Protein AF-A0A8H5CWQ4-F1 (afdb_monomer_lite)

Structure (mmCIF, N/CA/C/O backbone):
data_AF-A0A8H5CWQ4-F1
#
_entry.id   AF-A0A8H5CWQ4-F1
#
loop_
_atom_site.group_PDB
_atom_site.id
_atom_site.type_symbol
_atom_site.label_atom_id
_atom_site.label_alt_id
_atom_site.label_comp_id
_atom_site.label_asym_id
_atom_site.label_entity_id
_atom_site.label_seq_id
_atom_site.pdbx_PDB_ins_code
_atom_site.Cartn_x
_atom_site.Cartn_y
_atom_site.Cartn_z
_atom_site.occupancy
_atom_site.B_iso_or_equiv
_atom_site.auth_seq_id
_atom_site.auth_comp_id
_atom_site.auth_asym_id
_atom_site.auth_atom_id
_atom_site.pdbx_PDB_model_num
ATOM 1 N N . MET A 1 1 ? 26.210 -22.750 8.442 1.00 49.06 1 MET A N 1
ATOM 2 C CA . MET A 1 1 ? 26.592 -21.336 8.254 1.00 49.06 1 MET A CA 1
ATOM 3 C C . MET A 1 1 ? 25.710 -20.762 7.158 1.00 49.06 1 MET A C 1
ATOM 5 O O . MET A 1 1 ? 25.672 -21.388 6.108 1.00 49.06 1 MET A O 1
ATOM 9 N N . PRO A 1 2 ? 24.948 -19.679 7.378 1.00 56.62 2 PRO A N 1
ATOM 10 C CA . PRO A 1 2 ? 24.214 -19.043 6.292 1.00 56.62 2 PRO A CA 1
ATOM 11 C C . PRO A 1 2 ? 25.186 -18.210 5.442 1.00 56.62 2 PRO A C 1
ATOM 13 O O . PRO A 1 2 ? 25.811 -17.276 5.938 1.00 56.62 2 PRO A O 1
ATOM 16 N N . GLU A 1 3 ? 25.330 -18.601 4.178 1.00 52.53 3 GLU A N 1
ATOM 17 C CA . GLU A 1 3 ? 26.016 -17.858 3.116 1.00 52.53 3 GLU A CA 1
ATOM 18 C C . GLU A 1 3 ? 25.407 -16.456 2.988 1.00 52.53 3 GLU A C 1
ATOM 20 O O . GLU A 1 3 ? 24.194 -16.300 2.818 1.00 52.53 3 GLU A O 1
ATOM 25 N N . TYR A 1 4 ? 26.242 -15.424 3.098 1.00 52.59 4 TYR A N 1
ATOM 26 C CA . TYR A 1 4 ? 25.811 -14.043 2.924 1.00 52.59 4 TYR A CA 1
ATOM 27 C C . TYR A 1 4 ? 25.632 -13.796 1.425 1.00 52.59 4 TYR A C 1
ATOM 29 O O . TYR A 1 4 ? 26.590 -13.553 0.697 1.00 52.59 4 TYR A O 1
ATOM 37 N N . THR A 1 5 ? 24.391 -13.930 0.966 1.00 58.91 5 THR A N 1
ATOM 38 C CA . THR A 1 5 ? 23.976 -13.805 -0.432 1.00 58.91 5 THR A CA 1
ATOM 39 C C . THR A 1 5 ? 24.559 -12.542 -1.067 1.00 58.91 5 THR A C 1
ATOM 41 O O . THR A 1 5 ? 24.290 -11.430 -0.596 1.00 58.91 5 THR A O 1
ATOM 44 N N . SER A 1 6 ? 25.340 -12.704 -2.139 1.00 68.25 6 SER A N 1
ATOM 45 C CA . SER A 1 6 ? 25.736 -11.611 -3.030 1.00 68.25 6 SER A CA 1
ATOM 46 C C . SER A 1 6 ? 24.512 -10.754 -3.341 1.00 68.25 6 SER A C 1
ATOM 48 O O . SER A 1 6 ? 23.484 -11.280 -3.767 1.00 68.25 6 SER A O 1
ATOM 50 N N . LYS A 1 7 ? 24.589 -9.449 -3.047 1.00 74.44 7 LYS A N 1
ATOM 51 C CA . LYS A 1 7 ? 23.453 -8.540 -3.230 1.00 74.44 7 LYS A CA 1
ATOM 52 C C . LYS A 1 7 ? 23.020 -8.584 -4.690 1.00 74.44 7 LYS A C 1
ATOM 54 O O . LYS A 1 7 ? 23.861 -8.464 -5.578 1.00 74.44 7 LYS A O 1
ATOM 59 N N . ASP A 1 8 ? 21.719 -8.734 -4.906 1.00 79.12 8 ASP A N 1
ATOM 60 C CA . ASP A 1 8 ? 21.129 -8.643 -6.234 1.00 79.12 8 ASP A CA 1
ATOM 61 C C . ASP A 1 8 ? 21.388 -7.227 -6.790 1.00 79.12 8 ASP A C 1
ATOM 63 O O . ASP A 1 8 ? 20.951 -6.248 -6.169 1.00 79.12 8 ASP A O 1
ATOM 67 N N . PRO A 1 9 ? 22.104 -7.090 -7.920 1.00 78.81 9 PRO A N 1
ATOM 68 C CA . PRO A 1 9 ? 22.409 -5.791 -8.516 1.00 78.81 9 PRO A CA 1
ATOM 69 C C . PRO A 1 9 ? 21.161 -4.937 -8.778 1.00 78.81 9 PRO A C 1
ATOM 71 O O . PRO A 1 9 ? 21.208 -3.720 -8.614 1.00 78.81 9 PRO A O 1
ATOM 74 N N . GLY A 1 10 ? 20.020 -5.559 -9.095 1.00 81.50 10 GLY A N 1
ATOM 75 C CA . GLY A 1 10 ? 18.749 -4.865 -9.297 1.00 81.50 10 GLY A CA 1
ATOM 76 C C . GLY A 1 10 ? 18.200 -4.237 -8.014 1.00 81.50 10 GLY A C 1
ATOM 77 O O . GLY A 1 10 ? 17.687 -3.119 -8.042 1.00 81.50 10 GLY A O 1
ATOM 78 N N . HIS A 1 11 ? 18.366 -4.899 -6.864 1.00 8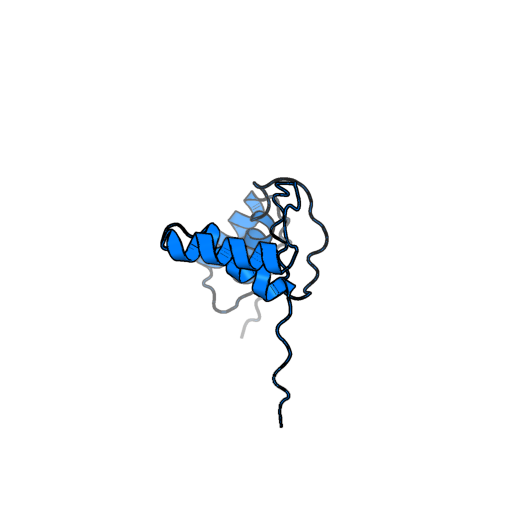3.31 11 HIS A N 1
ATOM 79 C CA . HIS A 1 11 ? 17.974 -4.329 -5.568 1.00 83.31 11 HIS A CA 1
ATOM 80 C C . HIS A 1 11 ? 18.878 -3.169 -5.155 1.00 83.31 11 HIS A C 1
ATOM 82 O O . HIS A 1 11 ? 18.404 -2.167 -4.617 1.00 83.31 11 HIS A O 1
ATOM 88 N N . VAL A 1 12 ? 20.179 -3.296 -5.414 1.00 85.12 12 VAL A N 1
ATOM 89 C CA . VAL A 1 12 ? 21.147 -2.237 -5.117 1.00 85.12 12 VAL A CA 1
ATOM 90 C C . VAL A 1 12 ? 20.839 -0.993 -5.955 1.00 85.12 12 VAL A C 1
ATOM 92 O O . VAL A 1 12 ? 20.742 0.110 -5.415 1.00 85.12 12 VAL A O 1
ATOM 95 N N . ALA A 1 13 ? 20.573 -1.179 -7.247 1.00 85.75 13 ALA A N 1
ATOM 96 C CA . ALA A 1 13 ? 20.152 -0.117 -8.147 1.00 85.75 13 ALA A CA 1
ATOM 97 C C . ALA A 1 13 ? 18.835 0.550 -7.718 1.00 85.75 13 ALA A C 1
ATOM 99 O O . ALA A 1 13 ? 18.731 1.778 -7.693 1.00 85.75 13 ALA A O 1
ATOM 100 N N . ALA A 1 14 ? 17.835 -0.238 -7.312 1.00 84.56 14 ALA A N 1
ATOM 101 C CA . ALA A 1 14 ? 16.575 0.297 -6.800 1.00 84.56 14 ALA A CA 1
ATOM 102 C C . ALA A 1 14 ? 16.787 1.197 -5.568 1.00 84.56 14 ALA A C 1
ATOM 104 O O . ALA A 1 14 ? 16.165 2.255 -5.459 1.00 84.56 14 ALA A O 1
ATOM 105 N N . GLY A 1 15 ? 17.705 0.817 -4.672 1.00 89.25 15 GLY A N 1
ATOM 106 C CA . GLY A 1 15 ? 18.085 1.624 -3.512 1.00 89.25 15 GLY A CA 1
ATOM 107 C C . GLY A 1 15 ? 18.708 2.968 -3.899 1.00 89.25 15 GLY A C 1
ATOM 108 O O . GLY A 1 15 ? 18.293 4.008 -3.389 1.00 89.25 15 GLY A O 1
ATOM 109 N N . TYR A 1 16 ? 19.653 2.975 -4.843 1.00 91.56 16 TYR A N 1
ATOM 110 C CA . TYR A 1 16 ? 20.248 4.222 -5.336 1.00 91.56 16 TYR A CA 1
ATOM 111 C C . TYR A 1 16 ? 19.220 5.123 -6.031 1.00 91.56 16 TYR A C 1
ATOM 113 O O . TYR A 1 16 ? 19.191 6.328 -5.780 1.00 91.56 16 TYR A O 1
ATOM 121 N N . LYS A 1 17 ? 18.296 4.544 -6.806 1.00 88.44 17 LYS A N 1
ATOM 122 C CA . LYS A 1 17 ? 17.194 5.286 -7.433 1.00 88.44 17 LYS A CA 1
ATOM 123 C C . LYS A 1 17 ? 16.281 5.948 -6.397 1.00 88.44 17 LYS A C 1
ATOM 125 O O . LYS A 1 17 ? 15.887 7.103 -6.559 1.00 88.44 17 LYS A O 1
ATOM 130 N N . ALA A 1 18 ? 15.982 5.249 -5.302 1.00 90.25 18 ALA A N 1
ATOM 131 C CA . ALA A 1 18 ? 15.203 5.808 -4.202 1.00 90.25 18 ALA A CA 1
ATOM 132 C C . ALA A 1 18 ? 15.907 7.011 -3.552 1.00 90.25 18 ALA A C 1
ATOM 134 O O . ALA A 1 18 ? 15.254 8.013 -3.258 1.00 90.25 18 ALA A O 1
ATOM 135 N N . THR A 1 19 ? 17.232 6.946 -3.383 1.00 90.94 19 THR A N 1
ATOM 136 C CA . THR A 1 19 ? 18.036 8.066 -2.871 1.00 90.94 19 THR A CA 1
ATOM 137 C C . THR A 1 19 ? 17.904 9.298 -3.765 1.00 90.94 19 THR A C 1
ATOM 139 O O . THR A 1 19 ? 17.599 10.372 -3.257 1.00 90.94 19 THR A O 1
ATOM 142 N N . ILE A 1 20 ? 18.024 9.148 -5.088 1.00 89.75 20 ILE A N 1
ATOM 143 C CA . ILE A 1 20 ? 17.925 10.265 -6.046 1.00 89.75 20 ILE A CA 1
ATOM 144 C C . ILE A 1 20 ? 16.576 10.996 -5.936 1.00 89.75 20 ILE A C 1
ATOM 146 O O . ILE A 1 20 ? 16.525 12.229 -5.907 1.00 89.75 20 ILE A O 1
ATOM 150 N N . HIS A 1 21 ? 15.475 10.249 -5.818 1.00 86.62 21 HIS A N 1
ATOM 151 C CA . HIS A 1 21 ? 14.128 10.825 -5.751 1.00 86.62 21 HIS A CA 1
ATOM 152 C C . HIS A 1 21 ? 13.720 11.324 -4.358 1.00 86.62 21 HIS A C 1
ATOM 154 O O . HIS A 1 21 ? 12.754 12.082 -4.231 1.00 86.62 21 HIS A O 1
ATOM 160 N N . ASN A 1 22 ? 14.436 10.937 -3.301 1.0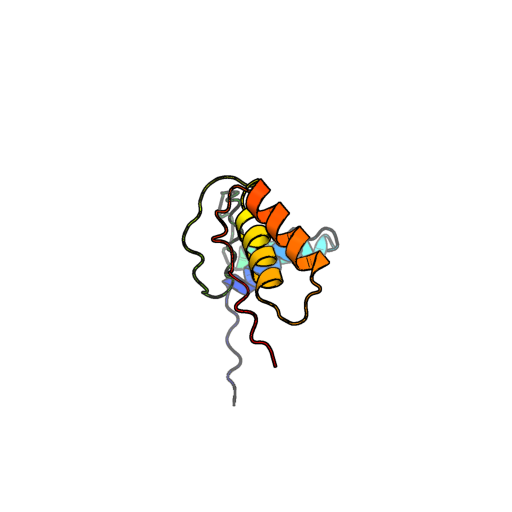0 89.31 22 ASN A N 1
ATOM 161 C CA . ASN A 1 22 ? 14.105 11.355 -1.948 1.00 89.31 22 ASN A CA 1
ATOM 162 C C . ASN A 1 22 ? 14.472 12.834 -1.724 1.00 89.31 22 ASN A C 1
ATOM 164 O O . ASN A 1 22 ? 15.642 13.218 -1.736 1.00 89.31 22 ASN A O 1
ATOM 168 N N . LYS A 1 23 ? 13.466 13.675 -1.458 1.00 90.00 23 LYS A N 1
ATOM 169 C CA . LYS A 1 23 ? 13.631 15.118 -1.196 1.00 90.00 23 LYS A CA 1
ATOM 170 C C . LYS A 1 23 ? 14.485 15.421 0.041 1.00 90.00 23 LYS A C 1
ATOM 172 O O . LYS A 1 23 ? 15.098 16.478 0.087 1.00 90.00 23 LYS A O 1
ATOM 177 N N . ASN A 1 24 ? 14.549 14.494 0.997 1.00 91.44 24 ASN A N 1
ATOM 178 C CA . ASN A 1 24 ? 15.277 14.658 2.258 1.00 91.44 24 ASN A CA 1
ATOM 179 C C . ASN A 1 24 ? 16.748 14.212 2.178 1.00 91.44 24 ASN A C 1
ATOM 181 O O . ASN A 1 24 ? 17.431 14.190 3.198 1.00 91.44 24 ASN A O 1
ATOM 185 N N . THR A 1 25 ? 17.235 13.809 1.004 1.00 92.56 25 THR A N 1
ATOM 186 C CA . THR A 1 25 ? 18.644 13.431 0.815 1.00 92.56 25 THR A CA 1
ATOM 187 C C . THR A 1 25 ? 19.462 14.614 0.310 1.00 92.56 25 THR A C 1
ATOM 189 O O . THR A 1 25 ? 18.953 15.472 -0.415 1.00 92.56 25 THR A O 1
ATOM 192 N N . SER A 1 26 ? 20.733 14.668 0.713 1.00 93.31 26 SER A N 1
ATOM 193 C CA . SER A 1 26 ? 21.666 15.707 0.281 1.00 93.31 26 SER A CA 1
ATOM 194 C C . SER A 1 26 ? 22.018 15.564 -1.200 1.00 93.31 26 SER A C 1
ATOM 196 O O . SER A 1 26 ? 21.980 14.467 -1.756 1.00 93.31 26 SER A O 1
ATOM 198 N N . ASN A 1 27 ? 22.400 16.673 -1.835 1.00 89.06 27 ASN A N 1
ATOM 199 C CA . ASN A 1 27 ? 22.799 16.669 -3.246 1.00 89.06 27 ASN A CA 1
ATOM 200 C C . ASN A 1 27 ? 24.011 15.756 -3.490 1.00 89.06 27 ASN A C 1
ATOM 202 O O . ASN A 1 27 ? 23.970 14.945 -4.405 1.00 89.06 27 ASN A O 1
ATOM 206 N N . GLU A 1 28 ? 25.005 15.787 -2.599 1.00 89.94 28 GLU A N 1
ATOM 207 C CA . GLU A 1 28 ? 26.180 14.901 -2.650 1.00 89.94 28 GLU A CA 1
ATOM 208 C C . GLU A 1 28 ? 25.790 13.410 -2.630 1.00 89.94 28 GLU A C 1
ATOM 210 O O . GLU A 1 28 ? 26.324 12.600 -3.386 1.00 89.94 28 GLU A O 1
ATOM 215 N N . ALA A 1 29 ? 24.791 13.032 -1.821 1.00 90.31 29 ALA A N 1
ATOM 216 C CA . ALA A 1 29 ? 24.307 11.653 -1.774 1.00 90.31 29 ALA A CA 1
ATOM 217 C C . ALA A 1 29 ? 23.579 11.240 -3.064 1.00 90.31 29 ALA A C 1
ATOM 219 O O . ALA A 1 29 ? 23.655 10.077 -3.467 1.00 90.31 29 ALA A O 1
ATOM 220 N N . LYS A 1 30 ? 22.875 12.175 -3.713 1.00 91.31 30 LYS A N 1
ATOM 221 C CA . LYS A 1 30 ? 22.193 11.935 -4.993 1.00 91.31 30 LYS A CA 1
ATOM 222 C C . LYS A 1 30 ? 23.182 11.799 -6.143 1.00 91.31 30 LYS A C 1
ATOM 224 O O . LYS A 1 30 ? 23.024 10.892 -6.952 1.00 91.31 30 LYS A O 1
ATOM 229 N N . GLU A 1 31 ? 24.201 12.653 -6.185 1.00 91.88 31 GLU A N 1
ATOM 230 C CA . GLU A 1 31 ? 25.282 12.586 -7.173 1.00 91.88 31 GLU A CA 1
ATOM 231 C C . GLU A 1 31 ? 26.014 11.248 -7.076 1.00 91.88 31 GLU A C 1
ATOM 233 O O . GLU A 1 31 ? 26.088 10.510 -8.056 1.00 91.88 31 GLU A O 1
ATOM 238 N N . HIS A 1 32 ? 26.428 10.858 -5.867 1.00 92.69 32 HIS A N 1
ATOM 239 C CA . HIS A 1 32 ? 27.059 9.560 -5.650 1.00 92.69 32 HIS A CA 1
ATOM 240 C C . HIS A 1 32 ? 26.137 8.391 -6.041 1.00 92.69 32 HIS A C 1
ATOM 242 O O . HIS A 1 32 ? 26.588 7.421 -6.646 1.00 92.69 32 HIS A O 1
ATOM 248 N N . ALA A 1 33 ? 24.840 8.458 -5.723 1.00 90.56 33 ALA A N 1
ATOM 249 C CA . ALA A 1 33 ? 23.882 7.434 -6.137 1.00 90.56 33 ALA A CA 1
ATOM 250 C C . ALA A 1 33 ? 23.756 7.337 -7.668 1.00 90.56 33 ALA A C 1
ATOM 252 O O . ALA A 1 33 ? 23.660 6.227 -8.189 1.00 90.56 33 ALA A O 1
ATOM 253 N N . SER A 1 34 ? 23.801 8.469 -8.375 1.00 88.44 34 SER A N 1
ATOM 254 C CA . SER A 1 34 ? 23.795 8.514 -9.841 1.00 88.44 34 SER A CA 1
ATOM 255 C C . SER A 1 34 ? 25.030 7.834 -10.418 1.00 88.44 34 SER A C 1
ATOM 257 O O . SER A 1 34 ? 24.901 6.908 -11.211 1.00 88.44 34 SER A O 1
ATOM 259 N N . GLU A 1 35 ? 26.223 8.188 -9.936 1.00 91.00 35 GLU A N 1
ATOM 260 C CA . GLU A 1 35 ? 27.458 7.560 -10.412 1.00 91.00 35 GLU A CA 1
ATOM 261 C C . GLU A 1 35 ? 27.472 6.044 -1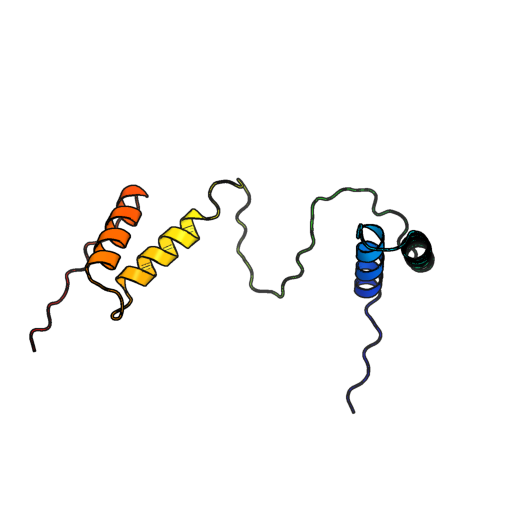0.198 1.00 91.00 35 GLU A C 1
ATOM 263 O O . GLU A 1 35 ? 28.061 5.305 -10.985 1.00 91.00 35 GLU A O 1
ATOM 268 N N . GLN A 1 36 ? 26.881 5.560 -9.100 1.00 89.69 36 GLN A N 1
ATOM 269 C CA . GLN A 1 36 ? 26.819 4.124 -8.832 1.00 89.69 36 GLN A CA 1
ATOM 270 C C . GLN A 1 36 ? 25.866 3.403 -9.786 1.00 89.69 36 GLN A C 1
ATOM 272 O O . GLN A 1 36 ? 26.155 2.273 -10.177 1.00 89.69 36 GLN A O 1
ATOM 277 N N . LEU A 1 37 ? 24.773 4.045 -10.201 1.00 86.88 37 LEU A N 1
ATOM 278 C CA . LEU A 1 37 ? 23.903 3.516 -11.253 1.00 86.88 37 LEU A CA 1
ATOM 279 C C . LEU A 1 37 ? 24.634 3.461 -12.599 1.00 86.88 37 LEU A C 1
ATOM 281 O O . LEU A 1 37 ? 24.567 2.438 -13.282 1.00 86.88 37 LEU A O 1
ATOM 285 N N . ASP A 1 38 ? 25.419 4.491 -12.917 1.00 86.69 38 ASP A N 1
ATOM 286 C CA . ASP A 1 38 ? 26.214 4.553 -14.148 1.00 86.69 38 ASP A CA 1
ATOM 287 C C . ASP A 1 38 ? 27.316 3.488 -14.166 1.00 86.69 38 ASP A C 1
ATOM 289 O O . ASP A 1 38 ? 27.486 2.772 -15.153 1.00 86.69 38 ASP A O 1
ATOM 293 N N . LYS A 1 39 ? 28.022 3.303 -13.040 1.00 86.88 39 LYS A N 1
ATOM 294 C CA . LYS A 1 39 ? 29.022 2.233 -12.856 1.00 86.88 39 LYS A CA 1
ATOM 295 C C . LYS A 1 39 ? 28.415 0.840 -13.027 1.00 86.88 39 LYS A C 1
ATOM 297 O O . LYS A 1 39 ? 29.105 -0.074 -13.471 1.00 86.88 39 LYS A O 1
ATOM 302 N N . MET A 1 40 ? 27.136 0.672 -12.688 1.00 82.62 40 MET A N 1
ATOM 303 C CA . MET A 1 40 ? 26.391 -0.574 -12.894 1.00 82.62 40 MET A CA 1
ATOM 304 C C . MET A 1 40 ? 25.847 -0.722 -14.323 1.00 82.62 40 MET A C 1
ATOM 306 O O . MET A 1 40 ? 25.218 -1.735 -14.622 1.00 82.62 40 MET A O 1
ATOM 310 N N . GLY A 1 41 ? 26.090 0.250 -15.209 1.00 78.44 41 GLY A N 1
ATOM 311 C CA . GLY A 1 41 ? 25.577 0.253 -16.578 1.00 78.44 41 GLY A CA 1
ATOM 312 C C . GLY A 1 41 ? 24.068 0.486 -16.655 1.00 78.44 41 GLY A C 1
ATOM 313 O O . GLY A 1 41 ? 23.448 0.143 -17.657 1.00 78.44 41 GLY A O 1
ATOM 314 N N . ILE A 1 42 ? 23.466 1.049 -15.603 1.00 69.75 42 ILE A N 1
ATOM 315 C CA . ILE A 1 42 ? 22.040 1.383 -15.542 1.00 69.75 42 ILE A CA 1
ATOM 316 C C . ILE A 1 42 ? 21.885 2.855 -15.926 1.00 69.75 42 ILE A C 1
ATOM 318 O O . ILE A 1 42 ? 21.463 3.692 -15.133 1.00 69.75 42 ILE A O 1
ATOM 322 N N . HIS A 1 43 ? 22.269 3.157 -17.163 1.00 61.44 43 HIS A N 1
ATOM 323 C CA . HIS A 1 43 ? 22.110 4.462 -17.793 1.00 61.44 43 HIS A CA 1
ATOM 324 C C . HIS A 1 43 ? 20.887 4.358 -18.718 1.00 61.44 43 HIS A C 1
ATOM 326 O O . HIS A 1 43 ? 20.929 3.627 -19.699 1.00 61.44 43 HIS A O 1
ATOM 332 N N . GLU A 1 44 ? 19.777 5.010 -18.358 1.00 55.47 44 GLU A N 1
ATOM 333 C CA . GLU A 1 44 ? 18.544 5.116 -19.167 1.00 55.47 44 GLU A CA 1
ATOM 334 C C . GLU A 1 44 ? 17.854 3.799 -19.593 1.00 55.47 44 GLU A C 1
ATOM 336 O O . GLU A 1 44 ? 18.051 3.270 -20.682 1.00 55.47 44 GLU A O 1
ATOM 341 N N . PHE A 1 45 ? 16.870 3.357 -18.803 1.00 47.62 45 PHE A N 1
ATOM 342 C CA . PHE A 1 45 ? 15.625 2.878 -19.416 1.00 47.62 45 PHE A CA 1
ATOM 343 C C . PHE A 1 45 ? 14.769 4.123 -19.656 1.00 47.62 45 PHE A C 1
ATOM 345 O O . PHE A 1 45 ? 14.067 4.585 -18.754 1.00 47.62 45 PHE A O 1
ATOM 352 N N . ASP A 1 46 ? 14.903 4.714 -20.839 1.00 45.41 46 ASP A N 1
ATOM 353 C CA . ASP A 1 46 ? 14.032 5.777 -21.330 1.00 45.41 46 ASP A CA 1
ATOM 354 C C . ASP A 1 46 ? 12.619 5.217 -21.540 1.00 45.41 46 ASP A C 1
ATOM 356 O O . ASP A 1 46 ? 12.250 4.821 -22.637 1.00 45.41 46 ASP A O 1
ATOM 360 N N . GLN A 1 47 ? 11.860 5.097 -20.450 1.00 44.16 47 GLN A N 1
ATOM 361 C CA . GLN A 1 47 ? 10.420 5.321 -20.417 1.00 44.16 47 GLN A CA 1
ATOM 362 C C . GLN A 1 47 ? 10.018 5.707 -18.986 1.00 44.16 47 GLN A C 1
ATOM 364 O O . GLN A 1 47 ? 10.341 4.983 -18.037 1.00 44.16 47 GLN A O 1
ATOM 369 N N . PRO A 1 48 ? 9.215 6.767 -18.792 1.00 48.62 48 PRO A N 1
ATOM 370 C CA . PRO A 1 48 ? 8.345 6.857 -17.634 1.00 48.62 48 PRO A CA 1
ATOM 371 C C . PRO A 1 48 ? 7.236 5.815 -17.808 1.00 48.62 48 PRO A C 1
ATOM 373 O O . PRO A 1 48 ? 6.079 6.155 -18.0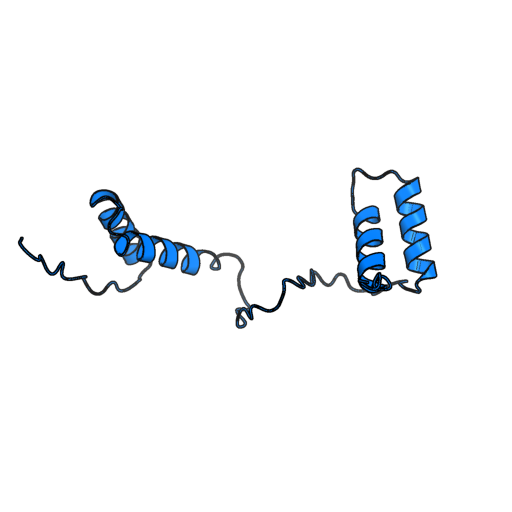48 1.00 48.62 48 PRO A O 1
ATOM 376 N N . SER A 1 49 ? 7.561 4.525 -17.698 1.00 46.84 49 SER A N 1
ATOM 377 C CA . SER A 1 49 ? 6.519 3.588 -17.327 1.00 46.84 49 SER A CA 1
ATOM 378 C C . SER A 1 49 ? 6.199 3.921 -15.875 1.00 46.84 49 SER A C 1
ATOM 380 O O . SER A 1 49 ? 7.009 3.765 -14.959 1.00 46.84 49 SER A O 1
ATOM 382 N N . GLN A 1 50 ? 4.999 4.446 -15.652 1.00 55.19 50 GLN A N 1
ATOM 383 C CA . GLN A 1 50 ? 4.342 4.383 -14.355 1.00 55.19 50 GLN A CA 1
ATOM 384 C C . GLN A 1 50 ? 4.034 2.918 -14.031 1.00 55.19 50 GLN A C 1
ATOM 386 O O . GLN A 1 50 ? 2.899 2.529 -13.808 1.00 55.19 50 GLN A O 1
ATOM 391 N N . GLU A 1 51 ? 5.056 2.079 -14.032 1.00 43.59 51 GLU A N 1
ATOM 392 C CA . GLU A 1 51 ? 4.992 0.716 -13.572 1.00 43.59 51 GLU A CA 1
ATOM 393 C C . GLU A 1 51 ? 5.994 0.643 -12.441 1.00 43.59 51 GLU A C 1
ATOM 395 O O . GLU A 1 51 ? 7.133 0.191 -12.559 1.00 43.59 51 GLU A O 1
ATOM 400 N N . ALA A 1 52 ? 5.529 1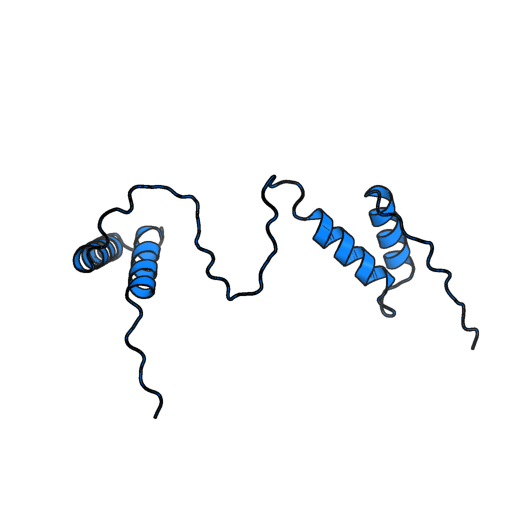.149 -11.298 1.00 47.91 52 ALA A N 1
ATOM 401 C CA . ALA A 1 52 ? 5.916 0.592 -10.024 1.00 47.91 52 ALA A CA 1
ATOM 402 C C . ALA A 1 52 ? 5.734 -0.926 -10.139 1.00 47.91 52 ALA A C 1
ATOM 404 O O . ALA A 1 52 ? 4.639 -1.454 -9.942 1.00 47.91 52 ALA A O 1
ATOM 405 N N . SER A 1 53 ? 6.818 -1.607 -10.514 1.00 54.88 53 SER A N 1
ATOM 406 C CA . SER A 1 53 ? 6.976 -3.045 -10.405 1.00 54.88 53 SER A CA 1
ATOM 407 C C . SER A 1 53 ? 6.899 -3.366 -8.920 1.00 54.88 53 SER A C 1
ATOM 409 O O . SER A 1 53 ? 7.880 -3.408 -8.178 1.00 54.88 53 SER A O 1
ATOM 411 N N . THR A 1 54 ? 5.661 -3.481 -8.460 1.00 45.47 54 THR A N 1
ATOM 412 C CA . THR A 1 54 ? 5.293 -4.022 -7.172 1.00 45.47 54 THR A CA 1
ATOM 413 C C . THR A 1 54 ? 5.552 -5.513 -7.269 1.00 45.47 54 THR A C 1
ATOM 415 O O . THR A 1 54 ? 4.647 -6.325 -7.436 1.00 45.47 54 THR A O 1
ATOM 418 N N . ASN A 1 55 ? 6.819 -5.896 -7.117 1.00 58.88 55 ASN A N 1
ATOM 419 C CA . ASN A 1 55 ? 7.169 -7.251 -6.724 1.00 58.88 55 ASN A CA 1
ATOM 420 C C . ASN A 1 55 ? 6.764 -7.453 -5.251 1.00 58.88 55 ASN A C 1
ATOM 422 O O . ASN A 1 55 ? 7.583 -7.657 -4.356 1.00 58.88 55 ASN A O 1
ATOM 426 N N . THR A 1 56 ? 5.463 -7.332 -4.985 1.00 54.53 56 THR A N 1
ATOM 427 C CA . THR A 1 56 ? 4.842 -7.966 -3.836 1.00 54.53 56 THR A CA 1
ATOM 428 C C . THR A 1 56 ? 4.742 -9.437 -4.197 1.00 54.53 56 THR A C 1
ATOM 430 O O . THR A 1 56 ? 4.168 -9.802 -5.219 1.00 54.53 56 THR A O 1
ATOM 433 N N . ARG A 1 57 ? 5.403 -10.261 -3.386 1.00 56.38 57 ARG A N 1
ATOM 434 C CA . ARG A 1 57 ? 5.434 -11.723 -3.463 1.00 56.38 57 ARG A CA 1
ATOM 435 C C . ARG A 1 57 ? 4.115 -12.277 -3.992 1.00 56.38 57 ARG A C 1
ATOM 437 O O . ARG A 1 57 ? 3.070 -11.969 -3.426 1.00 56.38 57 ARG A O 1
ATOM 444 N N . SER A 1 58 ? 4.203 -13.125 -5.012 1.00 56.31 58 SER A N 1
ATOM 445 C CA . SER A 1 58 ? 3.141 -13.964 -5.564 1.00 56.31 58 SER A CA 1
ATOM 446 C C . SER A 1 58 ? 2.032 -14.315 -4.564 1.00 56.31 58 SER A C 1
ATOM 448 O O . SER A 1 58 ? 2.058 -15.344 -3.895 1.00 56.31 58 SER A O 1
ATOM 450 N N . ARG A 1 59 ? 1.005 -13.474 -4.505 1.00 54.81 59 ARG A N 1
ATOM 451 C CA . ARG A 1 59 ? -0.383 -13.902 -4.371 1.00 54.81 59 ARG A CA 1
ATOM 452 C C . ARG A 1 59 ? -1.052 -13.282 -5.571 1.00 54.81 59 ARG A C 1
ATOM 454 O O . ARG A 1 59 ? -1.382 -12.108 -5.540 1.00 54.81 59 ARG A O 1
ATOM 461 N N . SER A 1 60 ? -1.113 -14.055 -6.645 1.00 53.53 60 SER A N 1
ATOM 462 C CA . SER A 1 60 ? -1.782 -13.716 -7.896 1.00 53.53 60 SER A CA 1
ATOM 463 C C . SER A 1 60 ? -3.071 -12.925 -7.642 1.00 53.53 60 SER A C 1
ATOM 465 O O . SER A 1 60 ? -4.049 -13.530 -7.195 1.00 53.53 60 SER A O 1
ATOM 467 N N . PRO A 1 61 ? -3.115 -11.609 -7.922 1.00 51.91 61 PRO A N 1
ATOM 468 C CA . PRO A 1 61 ? -4.372 -10.929 -8.113 1.00 51.91 61 PRO A CA 1
ATOM 469 C C . PRO A 1 61 ? -4.692 -11.089 -9.594 1.00 51.91 61 PRO A C 1
ATOM 471 O O . PRO A 1 61 ? -4.031 -10.530 -10.471 1.00 51.91 61 PRO A O 1
ATOM 474 N N . THR A 1 62 ? -5.660 -11.946 -9.881 1.00 53.75 62 THR A N 1
ATOM 475 C CA . THR A 1 62 ? -6.228 -12.074 -11.214 1.00 53.75 62 THR A CA 1
ATOM 476 C C . THR A 1 62 ? -6.587 -10.682 -11.735 1.00 53.75 62 THR A C 1
ATOM 478 O O . THR A 1 62 ? -7.291 -9.914 -11.086 1.00 53.75 62 THR A O 1
ATOM 481 N N . LYS A 1 63 ? -6.015 -10.376 -12.897 1.00 59.53 63 LYS A N 1
ATOM 482 C CA . LYS A 1 63 ? -6.241 -9.240 -13.790 1.00 59.53 63 LYS A CA 1
ATOM 483 C C . LYS A 1 63 ? -7.612 -8.560 -13.610 1.00 59.53 63 LYS A C 1
ATOM 485 O O . LYS A 1 63 ? -8.606 -9.056 -14.123 1.00 59.53 63 LYS A O 1
ATOM 490 N N . HIS A 1 64 ? -7.629 -7.377 -12.999 1.00 48.88 64 HIS A N 1
ATOM 491 C CA . HIS A 1 64 ? -8.661 -6.370 -13.252 1.00 48.88 64 HIS A CA 1
ATOM 492 C C . HIS A 1 64 ? -7.981 -5.073 -13.686 1.00 48.88 64 HIS A C 1
ATOM 494 O O . HIS A 1 64 ? -7.554 -4.238 -12.891 1.00 48.88 64 HIS A O 1
ATOM 500 N N . THR A 1 65 ? -7.807 -4.975 -14.999 1.00 54.41 65 THR A N 1
ATOM 501 C CA . THR A 1 65 ? -7.590 -3.723 -15.716 1.00 54.41 65 THR A CA 1
ATOM 502 C C . THR A 1 65 ? -8.891 -2.923 -15.737 1.00 54.41 65 THR A C 1
ATOM 504 O O . THR A 1 65 ? -9.948 -3.525 -15.907 1.00 54.41 65 THR A O 1
ATOM 507 N N . ALA A 1 66 ? -8.739 -1.598 -15.692 1.00 50.81 66 ALA A N 1
ATOM 508 C CA . ALA A 1 66 ? -9.738 -0.539 -15.853 1.00 50.81 66 ALA A CA 1
ATOM 509 C C . ALA A 1 66 ? -10.313 0.045 -14.539 1.00 50.81 66 ALA A C 1
ATOM 511 O O . ALA A 1 66 ? -10.877 -0.647 -13.701 1.00 50.81 66 ALA A O 1
ATOM 512 N N . ASP A 1 67 ? -10.080 1.355 -14.406 1.00 48.47 67 ASP A N 1
ATOM 513 C CA . ASP A 1 67 ? -10.851 2.353 -13.656 1.00 48.47 67 ASP A CA 1
ATOM 514 C C . ASP A 1 67 ? -10.633 2.445 -12.130 1.00 48.47 67 ASP A C 1
ATOM 516 O O . ASP A 1 67 ? -10.840 1.531 -11.337 1.00 48.47 67 ASP A O 1
ATOM 520 N N . VAL A 1 68 ? -10.107 3.596 -11.706 1.00 55.41 68 VAL A N 1
ATOM 521 C CA . VAL A 1 68 ? -9.577 3.876 -10.358 1.00 55.41 68 VAL A CA 1
ATOM 522 C C . VAL A 1 68 ? -10.674 4.267 -9.348 1.00 55.41 68 VAL A C 1
ATOM 524 O O . VAL A 1 68 ? -10.371 4.424 -8.172 1.00 55.41 68 VAL A O 1
ATOM 527 N N . GLU A 1 69 ? -11.949 4.314 -9.740 1.00 54.41 69 GLU A N 1
ATOM 528 C CA . GLU A 1 69 ? -13.058 4.701 -8.846 1.00 54.41 69 GLU A CA 1
ATOM 529 C C . GLU A 1 69 ? -13.860 3.520 -8.257 1.00 54.41 69 GLU A C 1
ATOM 531 O O . GLU A 1 69 ? -14.450 3.679 -7.194 1.00 54.41 69 GLU A O 1
ATOM 536 N N . GLY A 1 70 ? -13.802 2.311 -8.838 1.00 52.81 70 GLY A N 1
ATOM 537 C CA . GLY A 1 70 ? -14.596 1.144 -8.386 1.00 52.81 70 GLY A CA 1
ATOM 538 C C . GLY A 1 70 ? -13.851 0.093 -7.542 1.00 52.81 70 GLY A C 1
ATOM 539 O O . GLY A 1 70 ? -14.448 -0.849 -7.023 1.00 52.81 70 GLY A O 1
ATOM 540 N N . LYS A 1 71 ? -12.528 0.221 -7.361 1.00 57.56 71 LYS A N 1
ATOM 541 C CA . LYS A 1 71 ? -11.678 -0.822 -6.730 1.00 57.56 71 LYS A CA 1
ATOM 542 C C . LYS A 1 71 ? -11.993 -1.098 -5.257 1.00 57.56 71 LYS A C 1
ATOM 544 O O . LYS A 1 71 ? -11.615 -2.146 -4.735 1.00 57.56 71 LYS A O 1
ATOM 549 N N . ASN A 1 72 ? -12.671 -0.175 -4.582 1.00 66.56 72 ASN A N 1
ATOM 550 C CA . ASN A 1 72 ? -13.008 -0.322 -3.170 1.00 66.56 72 ASN A CA 1
ATOM 551 C C . ASN A 1 72 ? -14.342 -1.033 -2.945 1.00 66.56 72 ASN A C 1
ATOM 553 O O . ASN A 1 72 ? -14.542 -1.579 -1.865 1.00 66.56 72 ASN A O 1
ATOM 557 N N . GLU A 1 73 ? -15.233 -1.077 -3.935 1.00 79.50 73 GLU A N 1
ATOM 558 C CA . GLU A 1 73 ? -16.595 -1.585 -3.747 1.00 79.50 73 GLU A CA 1
ATOM 559 C C . GLU A 1 73 ? -16.602 -3.060 -3.349 1.00 79.50 73 GLU A C 1
ATOM 561 O O . GLU A 1 73 ? -17.236 -3.426 -2.364 1.00 79.50 73 GLU A O 1
ATOM 566 N N . GLY A 1 74 ? -15.806 -3.900 -4.019 1.00 83.75 74 GLY A N 1
ATOM 567 C CA . GLY A 1 74 ? -15.684 -5.317 -3.662 1.00 83.75 74 GLY A CA 1
ATOM 568 C C . GLY A 1 74 ? -15.162 -5.542 -2.236 1.00 83.75 74 GLY A C 1
ATOM 569 O O . GLY A 1 74 ? -15.638 -6.434 -1.532 1.00 83.75 74 GLY A O 1
ATOM 570 N N . ASN A 1 75 ? -14.232 -4.701 -1.775 1.00 84.88 75 ASN A N 1
ATOM 571 C CA . ASN A 1 75 ? -13.698 -4.772 -0.411 1.00 84.88 75 ASN A CA 1
ATOM 572 C C . ASN A 1 75 ? -14.733 -4.310 0.623 1.00 84.88 75 ASN A C 1
ATOM 574 O O . ASN A 1 75 ? -14.868 -4.927 1.678 1.00 84.88 75 ASN A O 1
ATOM 578 N N . VAL A 1 76 ? -15.481 -3.254 0.304 1.00 86.75 76 VAL A N 1
ATOM 579 C CA . VAL A 1 76 ? -16.559 -2.710 1.137 1.00 86.75 76 VAL A CA 1
ATOM 580 C C . VAL A 1 76 ? -17.694 -3.730 1.272 1.00 86.75 76 VAL A C 1
ATOM 582 O O . VAL A 1 76 ? -18.067 -4.091 2.387 1.00 86.75 76 VAL A O 1
ATOM 585 N N . ILE A 1 77 ? -18.163 -4.289 0.153 1.00 87.38 77 ILE A N 1
ATOM 586 C CA . ILE A 1 77 ? -19.166 -5.362 0.107 1.00 87.38 77 ILE A CA 1
ATOM 587 C C . ILE A 1 77 ? -18.688 -6.580 0.909 1.00 87.38 77 ILE A C 1
ATOM 589 O O . ILE A 1 77 ? -19.437 -7.145 1.708 1.00 87.38 77 ILE A O 1
ATOM 593 N N . GLY A 1 78 ? -17.426 -6.982 0.738 1.00 88.88 78 GLY A N 1
ATOM 594 C CA . GLY A 1 78 ? -16.827 -8.076 1.502 1.00 88.88 78 GLY A CA 1
ATOM 595 C C . GLY A 1 78 ? -16.820 -7.815 3.012 1.00 88.88 78 GLY A C 1
ATOM 596 O O . GLY A 1 78 ? -17.144 -8.714 3.792 1.00 88.88 78 GLY A O 1
ATOM 597 N N . GLY A 1 79 ? -16.510 -6.583 3.422 1.00 91.75 79 GLY A N 1
ATOM 598 C CA . GLY A 1 79 ? -16.533 -6.147 4.816 1.00 91.75 79 GLY A CA 1
ATOM 599 C C . GLY A 1 79 ? -17.925 -6.239 5.438 1.00 91.75 79 GLY A C 1
ATOM 600 O O . GLY A 1 79 ? -18.085 -6.873 6.480 1.00 91.75 79 GLY A O 1
ATOM 601 N N . TYR A 1 80 ? -18.947 -5.695 4.776 1.00 92.69 80 TYR A N 1
ATOM 602 C CA . TYR A 1 80 ? -20.326 -5.769 5.269 1.00 92.69 80 TYR A CA 1
ATOM 603 C C . TYR A 1 80 ? -20.846 -7.212 5.344 1.00 92.69 80 TYR A C 1
ATOM 605 O O . TYR A 1 80 ? -21.441 -7.604 6.349 1.00 92.69 80 TYR A O 1
ATOM 613 N N . LYS A 1 81 ? -20.521 -8.065 4.361 1.00 89.69 81 LYS A N 1
ATOM 614 C CA . LYS A 1 81 ? -20.853 -9.502 4.421 1.00 89.69 81 LYS A CA 1
ATOM 615 C C . LYS A 1 81 ? -20.192 -10.206 5.610 1.00 89.69 81 LYS A C 1
ATOM 617 O O . LYS A 1 81 ? -20.791 -11.098 6.213 1.00 89.69 81 LYS A O 1
ATOM 622 N N . ALA A 1 82 ? -18.967 -9.823 5.970 1.00 91.81 82 ALA A N 1
ATOM 623 C CA . ALA A 1 82 ? -18.294 -10.357 7.151 1.00 91.81 82 ALA A CA 1
ATOM 624 C C . ALA A 1 82 ? -18.972 -9.902 8.455 1.00 91.81 82 ALA A C 1
ATOM 626 O O . ALA A 1 82 ? -19.110 -10.704 9.382 1.00 91.81 82 ALA A O 1
ATOM 627 N N . THR A 1 83 ? -19.438 -8.652 8.509 1.00 91.06 83 THR A N 1
ATOM 628 C CA . THR A 1 83 ? -20.204 -8.091 9.632 1.00 91.06 83 THR A CA 1
ATOM 629 C C . THR A 1 83 ? -21.481 -8.891 9.901 1.00 91.06 83 THR A C 1
ATOM 631 O O . THR A 1 83 ? -21.727 -9.264 11.048 1.00 91.06 83 THR A O 1
ATOM 634 N N . LEU A 1 84 ? -22.233 -9.256 8.855 1.00 88.56 84 LEU A N 1
ATOM 635 C CA . LEU A 1 84 ? -23.441 -10.088 8.975 1.00 88.56 84 LEU A CA 1
ATOM 636 C C . LEU A 1 84 ? -23.144 -11.477 9.571 1.00 88.56 84 LEU A C 1
ATOM 638 O O . LEU A 1 84 ? -23.843 -11.942 10.478 1.00 88.56 84 LEU A O 1
ATOM 642 N N . LYS A 1 85 ? -22.054 -12.113 9.120 1.00 88.00 85 LYS A N 1
ATOM 643 C CA . LYS A 1 85 ? -21.643 -13.458 9.563 1.00 88.00 85 LYS A CA 1
ATOM 644 C C . LYS A 1 85 ? -21.022 -13.497 10.957 1.00 88.00 85 LYS A C 1
ATOM 646 O O . LYS A 1 85 ? -20.966 -14.562 11.568 1.00 88.00 85 LYS A O 1
ATOM 651 N N . ASN A 1 86 ? -20.522 -12.376 11.469 1.00 90.06 86 ASN A N 1
ATOM 652 C CA . ASN A 1 86 ? -19.831 -12.354 12.750 1.00 90.06 86 ASN A CA 1
ATOM 653 C C . ASN A 1 86 ? -20.839 -12.393 13.923 1.00 90.06 86 ASN A C 1
ATOM 655 O O . ASN A 1 86 ? -21.625 -11.458 14.089 1.00 90.06 86 ASN A O 1
ATOM 659 N N . PRO A 1 87 ? -20.816 -13.428 14.790 1.00 87.25 87 PRO A N 1
ATOM 660 C CA . PRO A 1 87 ? -21.744 -13.536 15.920 1.00 87.25 87 PRO A CA 1
ATOM 661 C C . PRO A 1 87 ? -21.465 -12.523 17.039 1.00 87.25 87 PRO A C 1
ATOM 663 O O . PRO A 1 87 ? -22.299 -12.344 17.918 1.00 87.25 87 PRO A O 1
ATOM 666 N N . ARG A 1 88 ? -20.298 -11.864 17.033 1.00 91.44 88 ARG A N 1
ATOM 667 C CA . ARG A 1 88 ? -19.920 -10.852 18.038 1.00 91.44 88 ARG A CA 1
ATOM 668 C C . ARG A 1 88 ? -20.392 -9.441 17.691 1.00 91.44 88 ARG A C 1
ATOM 670 O O . ARG A 1 88 ? -20.179 -8.525 18.477 1.00 91.44 88 ARG A O 1
ATOM 677 N N . VAL A 1 89 ? -20.968 -9.253 16.509 1.00 92.38 89 VAL A N 1
ATOM 678 C CA . VAL A 1 89 ? -21.471 -7.958 16.050 1.00 92.38 89 VAL A CA 1
ATOM 679 C C . VAL A 1 89 ? -22.899 -7.754 16.556 1.00 92.38 89 VAL A C 1
ATOM 681 O O . VAL A 1 89 ? -23.687 -8.700 16.598 1.00 92.38 89 VAL A O 1
ATOM 684 N N . SER A 1 90 ? -23.232 -6.521 16.943 1.00 91.38 90 SER A N 1
ATOM 685 C CA . SER A 1 90 ? -24.571 -6.148 17.405 1.00 91.38 90 SER A CA 1
ATOM 686 C C . SER A 1 90 ? -25.618 -6.235 16.289 1.00 91.38 90 SER A C 1
ATOM 688 O O . SER A 1 90 ? -25.303 -6.119 15.106 1.00 91.38 90 SER A O 1
ATOM 690 N N . LYS A 1 91 ? -26.892 -6.395 16.667 1.00 87.81 91 LYS A N 1
ATOM 691 C CA . LYS A 1 91 ? -28.009 -6.446 15.709 1.00 87.81 91 LYS A CA 1
ATOM 692 C C . LYS A 1 91 ? -28.104 -5.174 14.859 1.00 87.81 91 LYS A C 1
ATOM 694 O O . LYS A 1 91 ? -28.233 -5.270 13.647 1.00 87.81 91 LYS A O 1
ATOM 699 N N . GLU A 1 92 ? -27.939 -4.006 15.478 1.00 87.44 92 GLU A N 1
ATOM 700 C CA . GLU A 1 92 ? -27.956 -2.707 14.786 1.00 87.44 92 GLU A CA 1
ATOM 701 C C . GLU A 1 92 ? -26.868 -2.609 13.705 1.00 87.44 92 GLU A C 1
ATOM 703 O O . GLU A 1 92 ? -27.131 -2.186 12.583 1.00 87.44 92 GLU A O 1
ATOM 708 N N . ALA A 1 93 ? -25.647 -3.063 14.006 1.00 87.31 93 ALA A N 1
ATOM 709 C CA . ALA A 1 93 ? -24.549 -3.041 13.041 1.00 87.31 93 ALA A CA 1
ATOM 710 C C . ALA A 1 93 ? -24.757 -4.037 11.886 1.00 87.31 93 ALA A C 1
ATOM 712 O O . ALA A 1 93 ? -24.283 -3.795 10.777 1.00 87.31 93 ALA A O 1
ATOM 713 N N . LYS A 1 94 ? -25.472 -5.143 12.125 1.00 89.75 94 LYS A N 1
ATOM 714 C CA . LYS A 1 94 ? -25.865 -6.082 11.068 1.00 89.75 94 LYS A CA 1
ATOM 715 C C . LYS A 1 94 ? -26.933 -5.490 10.154 1.00 89.75 94 LYS A C 1
ATOM 717 O O . LYS A 1 94 ? -26.749 -5.529 8.947 1.00 89.75 94 LYS A O 1
ATOM 722 N N . GLN A 1 95 ? -27.970 -4.871 10.717 1.00 88.81 95 GLN A N 1
ATOM 723 C CA . GLN A 1 95 ? -29.008 -4.185 9.938 1.00 88.81 95 GLN A CA 1
ATOM 724 C C . GLN A 1 95 ? -28.406 -3.098 9.040 1.00 88.81 95 GLN A C 1
ATOM 726 O O . GLN A 1 95 ? -28.690 -3.046 7.851 1.00 88.81 95 GLN A O 1
ATOM 731 N N . HIS A 1 96 ? -27.489 -2.288 9.576 1.00 90.50 96 HIS A N 1
ATOM 732 C CA . HIS A 1 96 ? -26.777 -1.293 8.773 1.00 90.50 96 HIS A CA 1
ATOM 733 C C . HIS A 1 96 ? -25.952 -1.931 7.646 1.00 90.50 96 HIS A C 1
ATOM 735 O O . HIS A 1 96 ? -25.898 -1.410 6.536 1.00 90.50 96 HIS A O 1
ATOM 741 N N . ALA A 1 97 ? -25.271 -3.047 7.915 1.00 90.06 97 ALA A N 1
ATOM 742 C CA . ALA A 1 97 ? -24.503 -3.750 6.892 1.00 90.06 97 ALA A CA 1
ATOM 743 C C . ALA A 1 97 ? -25.398 -4.316 5.776 1.00 90.06 97 ALA A C 1
ATOM 745 O O . ALA A 1 97 ? -24.967 -4.355 4.629 1.00 90.06 97 ALA A O 1
ATOM 746 N N . GLU A 1 98 ? -26.619 -4.738 6.104 1.00 88.75 98 GLU A N 1
ATOM 747 C CA . GLU A 1 98 ? -27.618 -5.229 5.153 1.00 88.75 98 GLU A CA 1
ATOM 748 C C . GLU A 1 98 ? -28.123 -4.111 4.235 1.00 88.75 98 GLU A C 1
ATOM 750 O O . GLU A 1 98 ? -28.027 -4.251 3.018 1.00 88.75 98 GLU A O 1
ATOM 755 N N . THR A 1 99 ? -28.526 -2.966 4.796 1.00 88.75 99 THR A N 1
ATOM 756 C CA . THR A 1 99 ? -28.953 -1.796 4.009 1.00 88.75 99 THR A CA 1
ATOM 757 C C . THR A 1 99 ? -27.857 -1.319 3.053 1.00 88.75 99 THR A C 1
ATOM 759 O O . THR A 1 99 ? -28.112 -1.101 1.875 1.00 88.75 99 THR A O 1
ATOM 762 N N . GLU A 1 100 ? -26.605 -1.230 3.515 1.00 90.31 100 GLU A N 1
ATOM 763 C CA . GLU A 1 100 ? -25.483 -0.808 2.661 1.00 90.31 100 GLU A CA 1
ATOM 764 C C . GLU A 1 100 ? -25.209 -1.793 1.509 1.00 90.31 100 GLU A C 1
ATOM 766 O O . GLU A 1 100 ? -24.708 -1.404 0.451 1.00 90.31 100 GLU A O 1
ATOM 771 N N . LEU A 1 101 ? -25.493 -3.080 1.704 1.00 88.56 101 LEU A N 1
ATOM 772 C CA . LEU A 1 101 ? -25.345 -4.096 0.665 1.00 88.56 101 LEU A CA 1
ATOM 773 C C . LEU A 1 101 ? -26.490 -4.022 -0.354 1.00 88.56 101 LEU A C 1
ATOM 775 O O . LEU A 1 101 ? -26.217 -4.099 -1.553 1.00 88.56 101 LEU A O 1
ATOM 779 N N . GLU A 1 102 ? -27.720 -3.798 0.106 1.00 87.44 102 GLU A N 1
ATOM 780 C CA . GLU A 1 102 ? -28.902 -3.597 -0.741 1.00 87.44 102 GLU A CA 1
ATOM 781 C C . GLU A 1 102 ? -28.779 -2.332 -1.605 1.00 87.44 102 GLU A C 1
ATOM 783 O O . GLU A 1 102 ? -28.943 -2.405 -2.822 1.00 87.44 102 GLU A O 1
ATOM 788 N N . ASP A 1 103 ? -28.361 -1.203 -1.019 1.00 87.31 103 ASP A N 1
ATOM 789 C CA . ASP A 1 103 ? -28.117 0.061 -1.737 1.00 87.31 103 ASP A CA 1
ATOM 790 C C . ASP A 1 103 ? -27.073 -0.089 -2.856 1.00 87.31 103 ASP A C 1
ATOM 792 O O . ASP A 1 103 ? -27.089 0.630 -3.857 1.00 87.31 103 ASP A O 1
ATOM 796 N N . ARG A 1 104 ? -26.152 -1.046 -2.700 1.00 85.38 104 ARG A N 1
ATOM 797 C CA . ARG A 1 104 ? -25.113 -1.377 -3.688 1.00 85.38 104 ARG A CA 1
ATOM 798 C C . ARG A 1 104 ? -25.560 -2.431 -4.702 1.00 85.38 104 ARG A C 1
ATOM 800 O O . ARG A 1 104 ? -24.741 -2.868 -5.508 1.00 85.38 104 ARG A O 1
ATOM 807 N N . GLY A 1 105 ? -26.827 -2.848 -4.673 1.00 84.19 105 GLY A N 1
ATOM 808 C CA . GLY A 1 105 ? -27.389 -3.850 -5.579 1.00 84.19 105 GLY A CA 1
ATOM 809 C C . GLY A 1 105 ? -26.828 -5.253 -5.352 1.00 84.19 105 GLY A C 1
ATOM 810 O O . GLY A 1 105 ? -26.773 -6.058 -6.282 1.00 84.19 105 GLY A O 1
ATOM 811 N N . VAL A 1 106 ? -26.347 -5.546 -4.141 1.00 82.38 106 VAL A N 1
ATOM 812 C CA . VAL A 1 106 ? -25.947 -6.900 -3.769 1.00 82.38 106 VAL A CA 1
ATOM 813 C C . VAL A 1 106 ? -27.195 -7.638 -3.319 1.00 82.38 106 VAL A C 1
ATOM 815 O O . VAL A 1 106 ? -27.676 -7.393 -2.218 1.00 82.38 106 VAL A O 1
ATOM 818 N N . ASP A 1 107 ? -27.669 -8.576 -4.140 1.00 72.12 107 ASP A N 1
ATOM 819 C CA . ASP A 1 107 ? -28.738 -9.493 -3.744 1.00 72.12 107 ASP A CA 1
ATOM 820 C C . ASP A 1 107 ? -28.289 -10.282 -2.510 1.00 72.12 107 ASP A C 1
ATOM 822 O O . ASP A 1 107 ? -27.440 -11.183 -2.565 1.00 72.12 107 ASP A O 1
ATOM 826 N N . LEU A 1 108 ? -28.826 -9.884 -1.363 1.00 67.06 108 LEU A N 1
ATOM 827 C CA . LEU A 1 108 ? -28.760 -10.653 -0.143 1.00 67.06 108 LEU A CA 1
ATOM 828 C C . LEU A 1 108 ? -29.971 -11.567 -0.146 1.00 67.06 108 LEU A C 1
ATOM 830 O O . LEU A 1 108 ? -31.097 -11.124 0.059 1.00 67.06 108 LEU A O 1
ATOM 834 N N . GLU A 1 109 ? -29.740 -12.857 -0.386 1.00 64.62 109 GLU A N 1
ATOM 835 C CA . GLU A 1 109 ? -30.735 -13.842 0.016 1.00 64.62 109 GLU A CA 1
ATOM 836 C C . GLU A 1 109 ? -30.967 -13.654 1.521 1.00 64.62 109 GLU A C 1
ATOM 838 O O . GLU A 1 109 ? -29.983 -13.646 2.277 1.00 64.62 109 GLU A O 1
ATOM 843 N N . PRO A 1 110 ? -32.222 -13.438 1.959 1.00 58.06 110 PRO A N 1
ATOM 844 C CA . PRO A 1 110 ? -32.518 -13.222 3.361 1.00 58.06 110 PRO A CA 1
ATOM 845 C C . PRO A 1 110 ? -31.980 -14.421 4.134 1.00 58.06 110 PRO A C 1
ATOM 847 O O . PRO A 1 110 ? -32.387 -15.562 3.913 1.00 58.06 110 PRO A O 1
ATOM 850 N N . TYR A 1 111 ? -31.016 -14.161 5.017 1.00 56.78 111 TYR A N 1
ATOM 851 C CA . TYR A 1 111 ? -30.594 -15.153 5.987 1.00 56.78 111 TYR A CA 1
ATOM 852 C C . TYR A 1 111 ? -31.789 -15.353 6.910 1.00 56.78 111 TYR A C 1
ATOM 854 O O . TYR A 1 111 ? -32.019 -14.550 7.812 1.00 56.78 111 TYR A O 1
ATOM 862 N N . GLU A 1 112 ? -32.566 -16.406 6.664 1.00 54.88 112 GLU A N 1
ATOM 863 C CA . GLU A 1 112 ? -33.497 -16.908 7.658 1.00 54.88 112 GLU A CA 1
ATOM 864 C C . GLU A 1 112 ? -32.662 -17.184 8.910 1.00 54.88 112 GLU A C 1
ATOM 866 O O . GLU A 1 112 ? -31.828 -18.095 8.945 1.00 54.88 112 GLU A O 1
ATOM 871 N N . GLU A 1 113 ? -32.800 -16.316 9.915 1.00 53.16 113 GLU A N 1
ATOM 872 C CA . GLU A 1 113 ? -32.303 -16.595 11.249 1.00 53.16 113 GLU A CA 1
ATOM 873 C C . GLU A 1 113 ? -33.051 -17.850 11.698 1.00 53.16 113 GLU A C 1
ATOM 875 O O . GLU A 1 113 ? -34.182 -17.783 12.179 1.00 53.16 113 GLU A O 1
ATOM 880 N N . GLU A 1 114 ? -32.431 -19.012 11.483 1.00 54.25 114 GLU A N 1
ATOM 881 C CA . GLU A 1 114 ? -32.833 -20.272 12.082 1.00 54.25 114 GLU A CA 1
ATOM 882 C C . GLU A 1 114 ? -32.654 -20.067 13.589 1.00 54.25 114 GLU A C 1
ATOM 884 O O . GLU A 1 114 ? -31.584 -20.262 14.174 1.00 54.25 114 GLU A O 1
ATOM 889 N N . THR A 1 115 ? -33.701 -19.512 14.194 1.00 52.28 115 THR A N 1
ATOM 890 C CA . THR A 1 115 ? -33.847 -19.282 15.619 1.00 52.28 115 THR A CA 1
ATOM 891 C C . THR A 1 115 ? -33.811 -20.650 16.277 1.00 52.28 115 THR A C 1
ATOM 893 O O . THR A 1 115 ? -34.825 -21.305 16.489 1.00 52.28 115 THR A O 1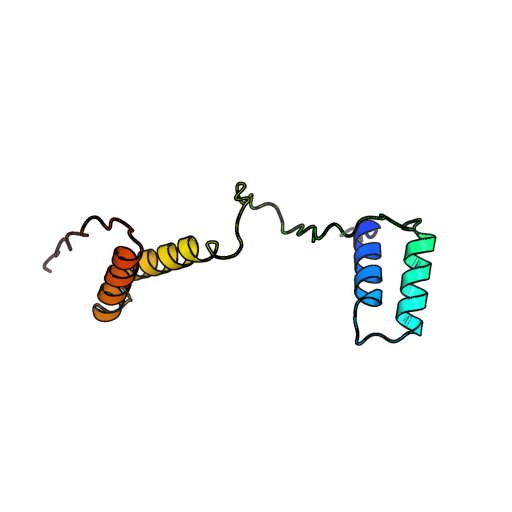
ATOM 896 N N . LYS A 1 116 ? -32.606 -21.127 16.592 1.00 52.66 116 LYS A N 1
ATOM 897 C CA . LYS A 1 116 ? -32.437 -22.178 17.589 1.00 52.66 116 LYS A CA 1
ATOM 898 C C . LYS A 1 116 ? -32.792 -21.560 18.933 1.00 52.66 116 LYS A C 1
ATOM 900 O O . LYS A 1 116 ? -31.929 -21.021 19.622 1.00 52.66 116 LYS A O 1
ATOM 905 N N . GLU A 1 117 ? -34.089 -21.593 19.237 1.00 47.38 117 GLU A N 1
ATOM 906 C CA . GLU A 1 117 ? -34.592 -21.584 20.606 1.00 47.38 117 GLU A CA 1
ATOM 907 C C . GLU A 1 117 ? -33.754 -22.565 21.436 1.00 47.38 117 GLU A C 1
ATOM 909 O O . GLU A 1 117 ? -33.501 -23.702 21.021 1.00 47.38 117 GLU A O 1
ATOM 914 N N . LEU A 1 118 ? -33.291 -22.086 22.587 1.00 41.09 118 LEU A N 1
ATOM 915 C CA . LEU A 1 118 ? -32.587 -22.840 23.619 1.00 41.09 118 LEU A CA 1
ATOM 916 C C . LEU A 1 118 ? -33.363 -22.683 24.923 1.00 41.09 118 LEU A C 1
ATOM 918 O O . LEU A 1 118 ? -33.757 -21.529 25.215 1.00 41.09 118 LEU A O 1
#

Foldseek 3Di:
DDDPDDDDVVVLLVVLVCLLPDPPHDPVSNVVSVVVCVVVVVDDPPDPPPDPVPVPDDPDPPDDDDDDPCPCVVVLLVVLVVLLVDPPHDPVSNVVSVVVCVVVVNDDPPPPPPPPDD

InterPro domains:
  IPR018824 Conidiation-specific protein 6 [PF10346] (8-41)
  IPR018824 Conidiation-specific protein 6 [PF10346] (72-105)
  IPR052670 UPF0654 domain-containing protein [PTHR36576] (7-104)

Secondary structure (DSSP, 8-state):
--------HHHHHHHHHHHHH-TTS-HHHHHHHHHHHHHTT----------------S-------S-TTSTTHHHHHHHHHHHHH-TTS-HHHHHHHHHHHHHTT-------------

Sequence (118 aa):
MPEYTSKDPGHVAAGYKATIHNKNTSNEAKEHASEQLDKMGIHEFDQPSQEASTNTRSRSPTKHTADVEGKNEGNVIGGYKATLKNPRVSKEAKQHAETELEDRGVDLEPYEEETKEL

Radius of gyration: 25.35 Å; chains: 1; bounding box: 64×40×45 Å

Organism: NCBI:txid201217

pLDDT: mean 74.0, std 17.3, range [41.09, 93.31]